Protein AF-A0A945YGR1-F1 (afdb_monomer)

Mean predicted aligned error: 12.38 Å

Radius of gyration: 27.71 Å; Cα contacts (8 Å, |Δi|>4): 71; chains: 1; bounding box: 76×51×54 Å

Sequence (84 aa):
MQNSSVALGAAMLPKTLSAALHGGDHRRSVHIFSKHLQFLDYEAMAKQAAVLGFDGVDLTVRPKGHVEPADATRDLPRAAKALR

Foldseek 3Di:
DDDDDDPPPDDPDPPPPVVVPDDDDPDDAAAAECVVVLVDQLLVSLVVCVVVPHLFYPADDDVSGSHDVVCCVPPVVVSVVSND

Solvent-accessible surface area (backbone atoms only — not comparable to full-atom values): 5472 Å² total; per-residue (Å²): 137,88,82,89,82,85,80,79,74,75,79,79,73,70,88,65,67,67,75,77,70,67,72,72,87,82,76,74,84,48,62,44,59,34,78,86,43,52,91,46,56,52,57,58,34,35,53,47,37,49,76,73,68,32,76,42,66,48,75,44,73,32,88,92,43,73,32,42,66,92,44,38,88,69,45,50,63,53,42,55,58,44,68,106

Nearest PDB structures (foldseek):
  2zds-assembly1_E  TM=7.672E-01  e=1.918E-02  Streptomyces coelicolor

Secondary structure (DSSP, 8-state):
--------------TTGGGGS--S------EEEGGGGTTS-HHHHHHHHHHTT-SEEE--BSTTSSB-GGGHHHHHHHHHHHT-

Structure (mmCIF, N/CA/C/O backbone):
data_AF-A0A945YGR1-F1
#
_entry.id   AF-A0A945YGR1-F1
#
loop_
_atom_site.group_PDB
_atom_site.id
_atom_site.type_symbol
_atom_site.label_atom_id
_atom_site.label_alt_id
_atom_site.label_comp_id
_atom_site.label_asym_id
_atom_site.label_entity_id
_atom_site.label_seq_id
_atom_site.pdbx_PDB_ins_code
_atom_site.Cartn_x
_atom_site.Cartn_y
_atom_site.Cartn_z
_atom_site.occupancy
_atom_site.B_iso_or_equiv
_atom_site.auth_seq_id
_atom_site.auth_comp_id
_atom_site.auth_asym_id
_atom_site.auth_atom_id
_atom_site.pdbx_PDB_model_num
ATOM 1 N N . MET A 1 1 ? 64.162 -41.376 -40.448 1.00 46.69 1 MET A N 1
ATOM 2 C CA . MET A 1 1 ? 63.268 -40.331 -40.996 1.00 46.69 1 MET A CA 1
ATOM 3 C C . MET A 1 1 ? 61.850 -40.773 -40.639 1.00 46.69 1 MET A C 1
ATOM 5 O O . MET A 1 1 ? 61.315 -41.633 -41.312 1.00 46.69 1 MET A O 1
ATOM 9 N N . GLN A 1 2 ? 61.391 -40.607 -39.399 1.00 51.56 2 GLN A N 1
ATOM 10 C CA . GLN A 1 2 ? 60.924 -39.366 -38.768 1.00 51.56 2 GLN A CA 1
ATOM 11 C C . GLN A 1 2 ? 59.726 -38.767 -39.524 1.00 51.56 2 GLN A C 1
ATOM 13 O O . GLN A 1 2 ? 59.895 -38.323 -40.657 1.00 51.56 2 GLN A O 1
ATOM 18 N N . ASN A 1 3 ? 58.559 -38.819 -38.855 1.00 42.97 3 ASN A N 1
ATOM 19 C CA . ASN A 1 3 ? 57.457 -37.835 -38.782 1.00 42.97 3 ASN A CA 1
ATOM 20 C C . ASN A 1 3 ? 56.095 -38.563 -38.837 1.00 42.97 3 ASN A C 1
ATOM 22 O O . ASN A 1 3 ? 55.611 -38.911 -39.904 1.00 42.97 3 ASN A O 1
ATOM 26 N N . SER A 1 4 ? 55.543 -39.026 -37.711 1.00 48.34 4 SER A N 1
ATOM 27 C CA . SER A 1 4 ? 54.765 -38.248 -36.724 1.00 48.34 4 SER A CA 1
ATOM 28 C C . SER A 1 4 ? 53.561 -37.529 -37.326 1.00 48.34 4 SER A C 1
ATOM 30 O O . SER A 1 4 ? 53.740 -36.538 -38.027 1.00 48.34 4 SER A O 1
ATOM 32 N N . SER A 1 5 ? 52.353 -37.965 -36.956 1.00 49.50 5 SER A N 1
ATOM 33 C CA . SER A 1 5 ? 51.240 -37.085 -36.558 1.00 49.50 5 SER A CA 1
ATOM 34 C C . SER A 1 5 ? 50.052 -37.918 -36.077 1.00 49.50 5 SER A C 1
ATOM 36 O O . SER A 1 5 ? 49.224 -38.377 -36.857 1.00 49.50 5 SER A O 1
ATOM 38 N N . VAL A 1 6 ? 49.980 -38.115 -34.760 1.00 49.28 6 VAL A N 1
ATOM 39 C CA . VAL A 1 6 ? 48.737 -38.469 -34.069 1.00 49.28 6 VAL A CA 1
ATOM 40 C C . VAL A 1 6 ? 47.902 -37.193 -34.033 1.00 49.28 6 VAL A C 1
ATOM 42 O O . VAL A 1 6 ? 48.229 -36.258 -33.303 1.00 49.28 6 VAL A O 1
ATOM 45 N N . ALA A 1 7 ? 46.853 -37.121 -34.850 1.00 48.53 7 ALA A N 1
ATOM 46 C CA . ALA A 1 7 ? 45.866 -36.057 -34.749 1.00 48.53 7 ALA A CA 1
ATOM 47 C C . ALA A 1 7 ? 44.971 -36.348 -33.537 1.00 48.53 7 ALA A C 1
ATOM 49 O O . ALA A 1 7 ? 44.019 -37.123 -33.607 1.00 48.53 7 ALA A O 1
ATOM 50 N N . LEU A 1 8 ? 45.329 -35.745 -32.404 1.00 48.59 8 LEU A N 1
ATOM 51 C CA . LEU A 1 8 ? 44.516 -35.671 -31.198 1.00 48.59 8 LEU A CA 1
ATOM 52 C C . LEU A 1 8 ? 43.288 -34.800 -31.515 1.00 48.59 8 LEU A C 1
ATOM 54 O O . LEU A 1 8 ? 43.305 -33.584 -31.335 1.00 48.59 8 LEU A O 1
ATOM 58 N N . GLY A 1 9 ? 42.250 -35.414 -32.084 1.00 46.50 9 GLY A N 1
ATOM 59 C CA . GLY A 1 9 ? 40.967 -34.769 -32.338 1.00 46.50 9 GLY A CA 1
ATOM 60 C C . GLY A 1 9 ? 40.365 -34.324 -31.012 1.00 46.50 9 GLY A C 1
ATOM 61 O O . GLY A 1 9 ? 39.941 -35.154 -30.212 1.00 46.50 9 GLY A O 1
ATOM 62 N N . ALA A 1 10 ? 40.395 -33.014 -30.772 1.00 54.41 10 ALA A N 1
ATOM 63 C CA . ALA A 1 10 ? 39.855 -32.368 -29.591 1.00 54.41 10 ALA A CA 1
ATOM 64 C C . ALA A 1 10 ? 38.432 -32.871 -29.321 1.00 54.41 10 ALA A C 1
ATOM 66 O O . ALA A 1 10 ? 37.518 -32.637 -30.114 1.00 54.41 10 ALA A O 1
ATOM 67 N N . ALA A 1 11 ? 38.255 -33.570 -28.199 1.00 56.50 11 ALA A N 1
ATOM 68 C CA . ALA A 1 11 ? 36.943 -33.900 -27.679 1.00 56.50 11 ALA A CA 1
ATOM 69 C C . ALA A 1 11 ? 36.161 -32.589 -27.532 1.00 56.50 11 ALA A C 1
ATOM 71 O O . ALA A 1 11 ? 36.489 -31.746 -26.695 1.00 56.50 11 ALA A O 1
ATOM 72 N N . MET A 1 12 ? 35.159 -32.393 -28.390 1.00 59.88 12 MET A N 1
ATOM 73 C CA . MET A 1 12 ? 34.199 -31.310 -28.248 1.00 59.88 12 MET A CA 1
ATOM 74 C C . MET A 1 12 ? 33.440 -31.542 -26.947 1.00 59.88 12 MET A C 1
ATOM 76 O O . MET A 1 12 ? 32.483 -32.313 -26.905 1.00 59.88 12 MET A O 1
ATOM 80 N N . LEU A 1 13 ? 33.887 -30.896 -25.871 1.00 60.09 13 LEU A N 1
ATOM 81 C CA . LEU A 1 13 ? 33.105 -30.813 -24.651 1.00 60.09 13 LEU A CA 1
ATOM 82 C C . LEU A 1 13 ? 31.776 -30.137 -25.011 1.00 60.09 13 LEU A C 1
ATOM 84 O O . LEU A 1 13 ? 31.786 -29.001 -25.499 1.00 60.09 13 LEU A O 1
ATOM 88 N N . PRO A 1 14 ? 30.631 -30.806 -24.810 1.00 55.41 14 PRO A N 1
ATOM 89 C CA . PRO A 1 14 ? 29.353 -30.176 -25.050 1.00 55.41 14 PRO A CA 1
ATOM 90 C C . PRO A 1 14 ? 29.239 -28.975 -24.105 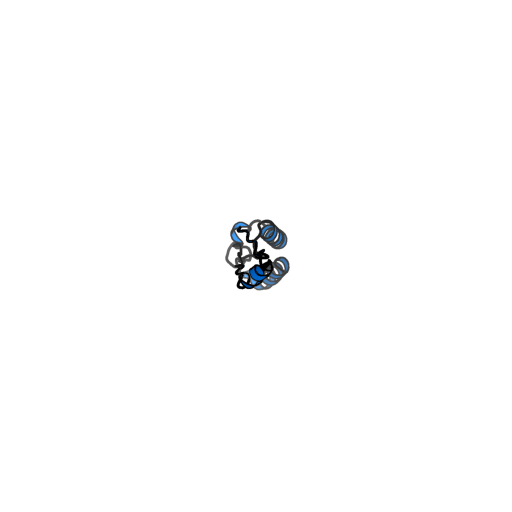1.00 55.41 14 PRO A C 1
ATOM 92 O O . PRO A 1 14 ? 29.358 -29.094 -22.885 1.00 55.41 14 PRO A O 1
ATOM 95 N N . LYS A 1 15 ? 28.989 -27.794 -24.679 1.00 54.06 15 LYS A N 1
ATOM 96 C CA . LYS A 1 15 ? 28.741 -26.511 -23.989 1.00 54.06 15 LYS A CA 1
ATOM 97 C C . LYS A 1 15 ? 27.520 -26.537 -23.046 1.00 54.06 15 LYS A C 1
ATOM 99 O O . LYS A 1 15 ? 27.103 -25.499 -22.545 1.00 54.06 15 LYS A O 1
ATOM 104 N N . THR A 1 16 ? 26.925 -27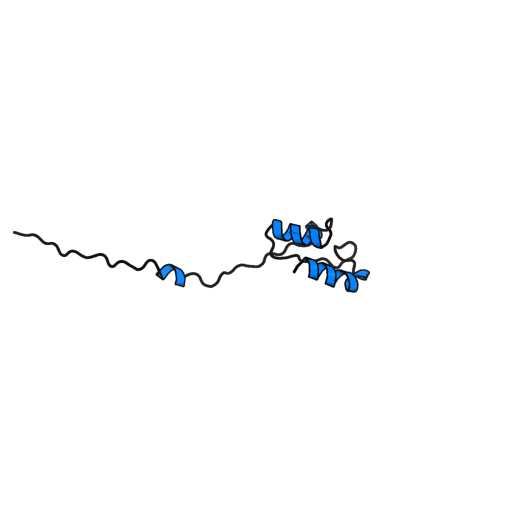.703 -22.820 1.00 55.72 16 THR A N 1
ATOM 105 C CA . THR A 1 16 ? 25.669 -27.906 -22.099 1.00 55.72 16 THR A CA 1
ATOM 106 C C . THR A 1 16 ? 25.855 -28.213 -20.614 1.00 55.72 16 THR A C 1
ATOM 108 O O . THR A 1 16 ? 24.876 -28.173 -19.877 1.00 55.72 16 THR A O 1
ATOM 111 N N . LEU A 1 17 ? 27.082 -28.440 -20.124 1.00 52.53 17 LEU A N 1
ATOM 112 C CA . LEU A 1 17 ? 27.295 -28.750 -18.701 1.00 52.53 17 LEU A CA 1
ATOM 113 C C . LEU A 1 17 ? 27.183 -27.526 -17.766 1.00 52.53 17 LEU A C 1
ATOM 115 O O . LEU A 1 17 ? 27.107 -27.683 -16.552 1.00 52.53 17 LEU A O 1
ATOM 119 N N . SER A 1 18 ? 27.114 -26.299 -18.294 1.00 52.38 18 SER A N 1
ATOM 120 C CA . SER A 1 18 ? 26.948 -25.102 -17.451 1.00 52.38 18 SER A CA 1
ATOM 121 C C . SER A 1 18 ? 25.526 -24.952 -16.882 1.00 52.38 18 SER A C 1
ATOM 123 O O . 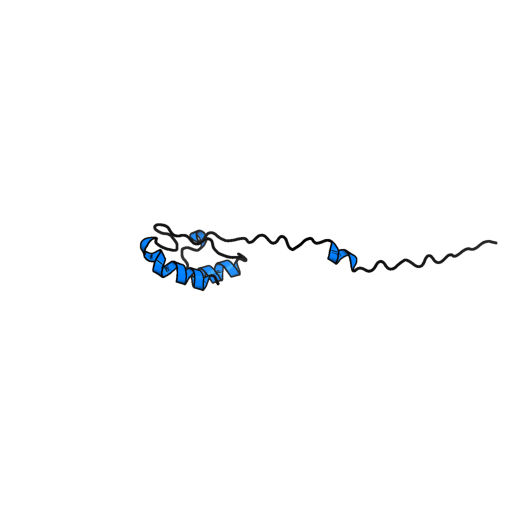SER A 1 18 ? 25.349 -24.310 -15.849 1.00 52.38 18 SER A O 1
ATOM 125 N N . ALA A 1 19 ? 24.520 -25.591 -17.493 1.00 52.09 19 ALA A N 1
ATOM 126 C CA . ALA A 1 19 ? 23.125 -25.503 -17.049 1.00 52.09 19 ALA A CA 1
ATOM 127 C C . ALA A 1 19 ? 22.834 -26.271 -15.743 1.00 52.09 19 ALA A C 1
ATOM 129 O O . ALA A 1 19 ? 21.809 -26.031 -15.116 1.00 52.09 19 ALA A O 1
ATOM 130 N N . ALA A 1 20 ? 23.731 -27.161 -15.308 1.00 54.25 20 ALA A N 1
ATOM 131 C CA . ALA A 1 20 ? 23.561 -27.945 -14.082 1.00 54.25 20 ALA A CA 1
ATOM 132 C C . ALA A 1 20 ? 24.162 -27.280 -12.824 1.00 54.25 20 ALA A C 1
ATOM 134 O O . ALA A 1 20 ? 24.062 -27.842 -11.738 1.00 54.25 20 ALA A O 1
ATOM 135 N N . LEU A 1 21 ? 24.806 -26.111 -12.957 1.00 55.03 21 LEU A N 1
ATOM 136 C CA . LEU A 1 21 ? 25.593 -25.490 -11.879 1.00 55.03 21 LEU A CA 1
ATOM 137 C C . LEU A 1 21 ? 24.931 -24.283 -11.202 1.00 55.03 21 LEU A C 1
ATOM 139 O O . LEU A 1 21 ? 25.467 -23.788 -10.214 1.00 55.03 21 LEU A O 1
ATOM 143 N N . HIS A 1 22 ? 23.770 -23.827 -11.671 1.00 56.50 22 HIS A N 1
ATOM 144 C CA . HIS A 1 22 ? 22.996 -22.824 -10.940 1.00 56.50 22 HIS A CA 1
ATOM 145 C C . HIS A 1 22 ? 21.909 -23.526 -10.130 1.00 56.50 22 HIS A C 1
ATOM 147 O O . HIS A 1 22 ? 20.811 -23.792 -10.618 1.00 56.50 22 HIS A O 1
ATOM 153 N N . GLY A 1 23 ? 22.259 -23.847 -8.879 1.00 54.16 23 GLY A N 1
ATOM 154 C CA . GLY A 1 23 ? 21.283 -24.082 -7.817 1.00 54.16 23 GLY A CA 1
ATOM 155 C C . GLY A 1 23 ? 20.240 -22.963 -7.830 1.00 54.16 23 GLY A C 1
ATOM 156 O O . GLY A 1 23 ? 20.578 -21.827 -8.159 1.00 54.16 23 GLY A O 1
ATOM 157 N N . GLY A 1 24 ? 18.981 -23.338 -7.585 1.00 63.81 24 GLY A N 1
ATOM 158 C CA . GLY A 1 24 ? 17.784 -22.560 -7.916 1.00 63.81 24 GLY A CA 1
ATOM 159 C C . GLY A 1 24 ? 17.891 -21.056 -7.673 1.00 63.81 24 GLY A C 1
ATOM 160 O O . GLY A 1 24 ? 18.526 -20.625 -6.717 1.00 63.81 24 GLY A O 1
ATOM 161 N N . ASP A 1 25 ? 17.244 -20.279 -8.545 1.00 65.06 25 ASP A N 1
ATOM 162 C CA . ASP A 1 25 ? 17.183 -18.818 -8.486 1.00 65.06 25 ASP A CA 1
ATOM 163 C C . ASP A 1 25 ? 16.902 -18.337 -7.052 1.00 65.06 25 ASP A C 1
ATOM 165 O O . ASP A 1 25 ? 15.772 -18.378 -6.564 1.00 65.06 25 ASP A O 1
ATOM 169 N N . HIS A 1 26 ? 17.952 -17.909 -6.345 1.00 75.81 26 HIS A N 1
ATOM 170 C CA . HIS A 1 26 ? 17.868 -17.381 -4.985 1.00 75.81 26 HIS A CA 1
ATOM 171 C C . HIS A 1 26 ? 17.374 -15.926 -5.009 1.00 75.81 26 HIS A C 1
ATOM 173 O O . HIS A 1 26 ? 17.923 -15.051 -4.327 1.00 75.81 26 HIS A O 1
ATOM 179 N N . ARG A 1 27 ? 16.340 -15.647 -5.814 1.00 87.00 27 ARG A N 1
ATOM 180 C CA . ARG A 1 27 ? 15.696 -14.340 -5.898 1.00 87.00 27 ARG A CA 1
ATOM 181 C C . ARG A 1 27 ? 14.966 -14.073 -4.591 1.00 87.00 27 ARG A C 1
ATOM 183 O O . ARG A 1 27 ? 13.899 -14.618 -4.319 1.00 87.00 27 ARG A O 1
ATOM 190 N N . ARG A 1 28 ? 15.570 -13.237 -3.751 1.00 92.81 28 ARG A N 1
ATOM 191 C CA . ARG A 1 28 ? 14.925 -12.716 -2.542 1.00 92.81 28 ARG A CA 1
ATOM 192 C C . ARG A 1 28 ? 13.863 -11.709 -2.962 1.00 92.81 28 ARG A C 1
ATOM 194 O O . ARG A 1 28 ? 14.171 -10.827 -3.760 1.00 92.81 28 ARG A O 1
ATOM 201 N N . SER A 1 29 ? 12.655 -11.831 -2.415 1.00 94.94 29 SER A N 1
ATOM 202 C CA . SER A 1 29 ? 11.628 -10.820 -2.639 1.00 94.94 29 SER A CA 1
ATOM 203 C C . SER A 1 29 ? 11.987 -9.543 -1.884 1.00 94.94 29 SER A C 1
ATOM 205 O O . SER A 1 29 ? 12.387 -9.580 -0.716 1.00 94.94 29 SER A O 1
ATOM 207 N N . VAL A 1 30 ? 11.879 -8.403 -2.556 1.00 97.00 30 VAL A N 1
ATOM 208 C CA . VAL A 1 30 ? 12.155 -7.090 -1.972 1.00 97.00 30 VAL A CA 1
ATOM 209 C C . VAL A 1 30 ? 10.868 -6.283 -1.970 1.00 97.00 30 VAL A C 1
ATOM 211 O O . VAL A 1 30 ? 10.300 -5.990 -3.017 1.00 97.00 30 VAL A O 1
ATOM 214 N N . HIS A 1 31 ? 10.416 -5.904 -0.778 1.00 97.81 31 HIS A N 1
ATOM 215 C CA . HIS A 1 31 ? 9.173 -5.167 -0.577 1.00 97.81 31 HIS A CA 1
ATOM 216 C C . HIS A 1 31 ? 9.483 -3.757 -0.069 1.00 97.81 31 HIS A C 1
ATOM 218 O O . HIS A 1 31 ? 10.371 -3.577 0.766 1.00 97.81 31 HIS A O 1
ATOM 224 N N . ILE A 1 32 ? 8.747 -2.756 -0.554 1.00 98.00 32 ILE A N 1
ATOM 225 C CA . ILE A 1 32 ? 8.883 -1.370 -0.092 1.00 98.00 32 ILE A CA 1
ATOM 226 C C . ILE A 1 32 ? 7.917 -1.081 1.057 1.00 98.00 32 ILE A C 1
ATOM 228 O O . ILE A 1 32 ? 6.754 -1.470 1.027 1.00 98.00 32 ILE A O 1
ATOM 232 N N . PHE A 1 33 ? 8.372 -0.336 2.061 1.00 98.00 33 PHE A N 1
ATOM 233 C CA . PHE A 1 33 ? 7.505 0.138 3.134 1.00 98.00 33 PHE A CA 1
ATOM 234 C C . PHE A 1 33 ? 6.575 1.260 2.655 1.00 98.00 33 PHE A C 1
ATOM 236 O O . PHE A 1 33 ? 7.041 2.299 2.173 1.00 98.00 33 PHE A O 1
ATOM 243 N N . SER A 1 34 ? 5.260 1.103 2.843 1.00 97.75 34 SER A N 1
ATOM 244 C CA . SER A 1 34 ? 4.252 1.993 2.244 1.00 97.75 34 SER A CA 1
ATOM 245 C C . SER A 1 34 ? 4.341 3.451 2.695 1.00 97.75 34 SER A C 1
ATOM 247 O O . SER A 1 34 ? 3.836 4.334 2.006 1.00 97.75 34 SER A O 1
ATOM 249 N N . LYS A 1 35 ? 5.031 3.738 3.811 1.00 97.19 35 LYS A N 1
ATOM 250 C CA . LYS A 1 35 ? 5.299 5.107 4.288 1.00 97.19 35 LYS A CA 1
ATOM 251 C C . LYS A 1 35 ? 5.951 5.982 3.211 1.00 97.19 35 LYS A C 1
ATOM 253 O O . LYS A 1 35 ? 5.645 7.167 3.134 1.00 97.19 35 LYS A O 1
ATOM 258 N N . HIS A 1 36 ? 6.831 5.417 2.384 1.00 97.50 36 HIS A N 1
ATOM 259 C CA . HIS A 1 36 ? 7.519 6.164 1.325 1.00 97.50 36 HIS A CA 1
ATOM 260 C C . HIS A 1 36 ? 6.597 6.559 0.164 1.00 97.50 36 HIS A C 1
ATOM 262 O O . HIS A 1 36 ? 6.950 7.433 -0.619 1.00 97.50 36 HIS A O 1
ATOM 268 N N . LEU A 1 37 ? 5.418 5.940 0.079 1.00 97.50 37 LEU A N 1
ATOM 269 C CA . LEU A 1 37 ? 4.410 6.145 -0.960 1.00 97.50 37 LEU A CA 1
ATOM 270 C C . LEU A 1 37 ? 3.060 6.583 -0.365 1.00 97.50 37 LEU A C 1
ATOM 272 O O . LEU A 1 37 ? 2.040 6.520 -1.038 1.00 97.50 37 LEU A O 1
ATOM 276 N N . GLN A 1 38 ? 3.025 7.013 0.902 1.00 96.31 38 GLN A N 1
ATOM 277 C CA . GLN A 1 38 ? 1.780 7.215 1.661 1.00 96.31 38 GLN A CA 1
ATOM 278 C C . GLN A 1 38 ? 0.909 8.379 1.153 1.00 96.31 38 GLN A C 1
ATOM 280 O O . GLN A 1 38 ? -0.222 8.541 1.591 1.00 96.31 38 GLN A O 1
ATOM 285 N N . PHE A 1 39 ? 1.446 9.209 0.257 1.00 96.75 39 PHE A N 1
ATOM 286 C CA . PHE A 1 39 ? 0.718 10.287 -0.416 1.00 96.75 39 PHE A CA 1
ATOM 287 C C . PHE A 1 39 ? -0.071 9.805 -1.645 1.00 96.75 39 PHE A C 1
ATOM 289 O O . PHE A 1 39 ? -0.829 10.582 -2.219 1.00 96.75 39 PHE A O 1
ATOM 296 N N . LEU A 1 40 ? 0.136 8.557 -2.073 1.00 98.00 40 LEU A N 1
ATOM 297 C CA . LEU A 1 40 ? -0.594 7.913 -3.160 1.00 98.00 40 LEU A CA 1
ATOM 298 C C . LEU A 1 40 ? -1.779 7.122 -2.602 1.00 98.00 40 LEU A C 1
ATOM 300 O O . LEU A 1 40 ? -1.730 6.659 -1.465 1.00 98.00 40 LEU A O 1
ATOM 304 N N . ASP A 1 41 ? -2.814 6.931 -3.420 1.00 97.94 41 ASP A N 1
ATOM 305 C CA . ASP A 1 41 ? -3.847 5.931 -3.139 1.00 97.94 41 ASP A CA 1
ATOM 306 C C . ASP A 1 41 ? -3.327 4.499 -3.383 1.00 97.94 41 ASP A C 1
ATOM 308 O O . ASP A 1 41 ? -2.209 4.298 -3.863 1.00 97.94 41 ASP A O 1
ATOM 312 N N . TYR A 1 42 ? -4.138 3.488 -3.056 1.00 97.94 42 TYR A N 1
ATOM 313 C CA . TYR A 1 42 ? -3.731 2.082 -3.143 1.00 97.94 42 TYR A CA 1
ATOM 314 C C . TYR A 1 42 ? -3.309 1.647 -4.556 1.00 97.94 42 TYR A C 1
ATOM 316 O O . TYR A 1 42 ? -2.328 0.917 -4.696 1.00 97.94 42 TYR A O 1
ATOM 324 N N . GLU A 1 43 ? -4.021 2.102 -5.590 1.00 98.12 43 GLU A N 1
ATOM 325 C CA . GLU A 1 43 ? -3.769 1.723 -6.986 1.00 98.12 43 GLU A CA 1
ATOM 326 C C . GLU A 1 43 ? -2.492 2.396 -7.501 1.00 98.12 43 GLU A C 1
ATOM 328 O O . GLU A 1 43 ? -1.611 1.755 -8.080 1.00 98.12 43 GLU A O 1
ATOM 333 N N . ALA A 1 44 ? -2.346 3.696 -7.237 1.00 98.38 44 ALA A N 1
ATOM 334 C CA . ALA A 1 44 ? -1.159 4.453 -7.60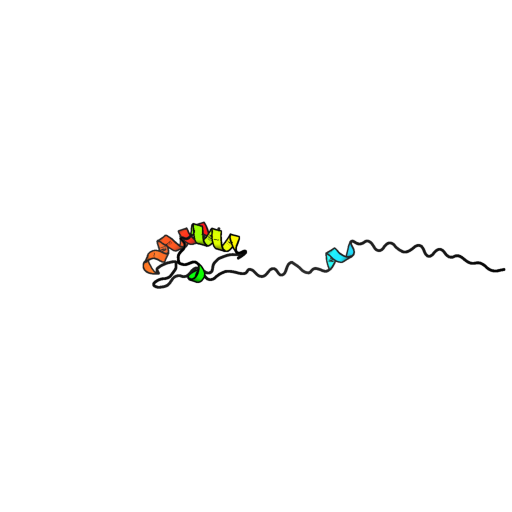0 1.00 98.38 44 ALA A CA 1
ATOM 335 C C . ALA A 1 44 ? 0.081 3.960 -6.837 1.00 98.38 44 ALA A C 1
ATOM 337 O O . ALA A 1 44 ? 1.154 3.844 -7.430 1.00 98.38 44 ALA A O 1
ATOM 338 N N . MET A 1 45 ? -0.056 3.612 -5.555 1.00 98.38 45 MET A N 1
ATOM 339 C CA . MET A 1 45 ? 1.010 3.007 -4.756 1.00 98.38 45 MET A CA 1
ATOM 340 C C . MET A 1 45 ? 1.447 1.659 -5.335 1.00 98.38 45 MET A C 1
ATOM 342 O O . MET A 1 45 ? 2.647 1.448 -5.505 1.00 98.38 45 MET A O 1
ATOM 346 N N . ALA A 1 46 ? 0.508 0.758 -5.644 1.00 98.12 46 ALA A N 1
ATOM 347 C CA . ALA A 1 46 ? 0.820 -0.558 -6.200 1.00 98.12 46 ALA A CA 1
ATOM 348 C C . ALA A 1 46 ? 1.526 -0.439 -7.558 1.00 98.12 46 ALA A C 1
ATOM 350 O O . ALA A 1 46 ? 2.595 -1.020 -7.765 1.00 98.12 46 ALA A O 1
ATOM 351 N N . LYS A 1 47 ? 0.993 0.408 -8.447 1.00 98.31 47 LYS A N 1
ATOM 352 C CA . LYS A 1 47 ? 1.609 0.708 -9.742 1.00 98.31 47 LYS A CA 1
ATOM 353 C C . LYS A 1 47 ? 3.022 1.263 -9.579 1.00 98.31 47 LYS A C 1
ATOM 355 O O . LYS A 1 47 ? 3.934 0.827 -10.278 1.00 98.31 47 LYS A O 1
ATOM 360 N N . GLN A 1 48 ? 3.217 2.213 -8.666 1.00 98.38 48 GLN A N 1
ATOM 361 C CA . GLN A 1 48 ? 4.523 2.833 -8.477 1.00 98.38 48 GLN A CA 1
ATOM 362 C C . GLN A 1 48 ? 5.535 1.867 -7.853 1.00 98.38 48 GLN A C 1
ATOM 364 O O . GLN A 1 48 ? 6.690 1.861 -8.271 1.00 98.38 48 GLN A O 1
ATOM 369 N N . ALA A 1 49 ? 5.118 1.013 -6.913 1.00 98.12 49 ALA A N 1
ATOM 370 C CA . ALA A 1 49 ? 5.971 -0.036 -6.359 1.00 98.12 49 ALA A CA 1
ATOM 371 C C . ALA A 1 49 ? 6.468 -0.998 -7.455 1.00 98.12 49 ALA A C 1
ATOM 373 O O . ALA A 1 49 ? 7.664 -1.282 -7.512 1.00 98.12 49 ALA A O 1
ATOM 374 N N . ALA A 1 50 ? 5.584 -1.406 -8.372 1.00 97.56 50 ALA A N 1
ATOM 375 C CA . ALA A 1 50 ? 5.940 -2.253 -9.510 1.00 97.56 50 ALA A CA 1
ATOM 376 C C . ALA A 1 50 ? 6.894 -1.553 -10.497 1.00 97.56 50 ALA A C 1
ATOM 378 O O . ALA A 1 50 ? 7.888 -2.142 -10.915 1.00 97.56 50 ALA A O 1
ATOM 379 N N . VAL A 1 51 ? 6.645 -0.278 -10.832 1.00 98.00 51 VAL A N 1
ATOM 380 C CA . VAL A 1 51 ? 7.534 0.528 -11.700 1.00 98.00 51 VAL A CA 1
ATOM 381 C C . VAL A 1 51 ? 8.938 0.668 -11.104 1.00 98.00 51 VAL A C 1
ATOM 383 O O . VAL A 1 51 ? 9.922 0.662 -11.839 1.00 98.00 51 VAL A O 1
ATOM 386 N N . LEU A 1 52 ? 9.040 0.776 -9.778 1.00 97.56 52 LEU A N 1
ATOM 387 C CA . LEU A 1 52 ? 10.312 0.853 -9.058 1.00 97.56 52 LEU A CA 1
ATOM 388 C C . LEU A 1 52 ? 11.020 -0.509 -8.917 1.00 97.56 52 LEU A C 1
ATOM 390 O O . LEU A 1 52 ? 12.149 -0.549 -8.431 1.00 97.56 52 LEU A O 1
ATOM 394 N N . GLY A 1 53 ? 10.389 -1.607 -9.345 1.00 96.94 53 GLY A N 1
ATOM 395 C CA . GLY A 1 53 ? 10.962 -2.953 -9.313 1.00 96.94 53 GLY A CA 1
ATOM 396 C C . GLY A 1 53 ? 10.828 -3.679 -7.972 1.00 96.94 53 GLY A C 1
ATOM 397 O O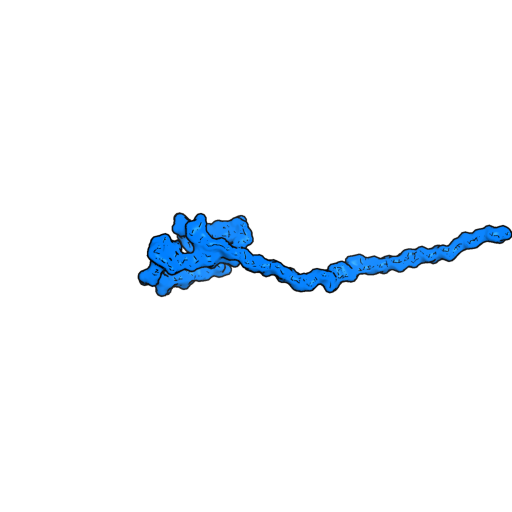 . GLY A 1 53 ? 11.568 -4.631 -7.734 1.00 96.94 53 GLY A O 1
ATOM 398 N N . PHE A 1 54 ? 9.918 -3.247 -7.093 1.00 97.75 54 PHE A N 1
ATOM 399 C CA . PHE A 1 54 ? 9.611 -3.975 -5.859 1.00 97.75 54 PHE A CA 1
ATOM 400 C C . PHE A 1 54 ? 8.622 -5.113 -6.120 1.00 97.75 54 PHE A C 1
ATOM 402 O O . PHE A 1 54 ? 7.684 -4.974 -6.901 1.00 97.75 54 PHE A O 1
ATOM 409 N N . A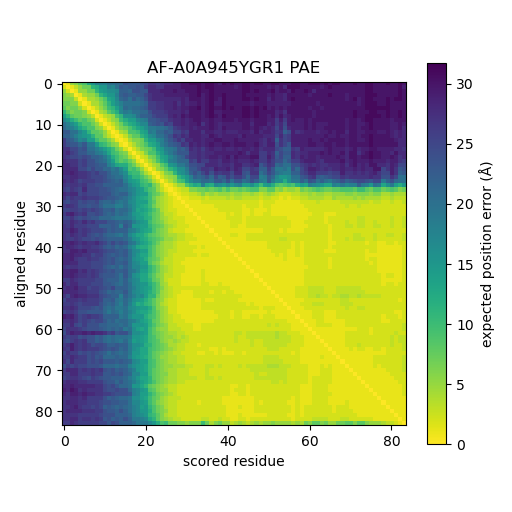SP A 1 55 ? 8.795 -6.217 -5.397 1.00 96.69 55 ASP A N 1
ATOM 410 C CA . ASP A 1 55 ? 7.921 -7.394 -5.458 1.00 96.69 55 ASP A CA 1
ATOM 411 C C . ASP A 1 55 ? 6.608 -7.206 -4.686 1.00 96.69 55 ASP A C 1
ATOM 413 O O . ASP A 1 55 ? 5.690 -8.016 -4.791 1.00 96.69 55 ASP A O 1
ATOM 417 N N . GLY A 1 56 ? 6.512 -6.151 -3.879 1.00 96.56 56 GLY A N 1
ATOM 418 C CA . GLY A 1 56 ? 5.298 -5.812 -3.157 1.00 96.56 56 GLY A CA 1
ATOM 419 C C . GLY A 1 56 ? 5.500 -4.673 -2.171 1.00 96.56 56 GLY A C 1
ATOM 420 O O . GLY A 1 56 ? 6.528 -3.992 -2.157 1.00 96.56 56 GLY A O 1
ATOM 421 N N . VAL A 1 57 ? 4.495 -4.482 -1.322 1.00 98.00 57 VAL A N 1
ATOM 422 C 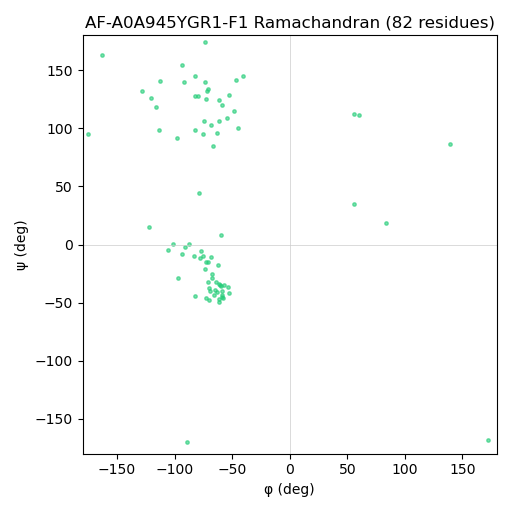CA . VAL A 1 57 ? 4.450 -3.381 -0.362 1.00 98.00 57 VAL A CA 1
ATOM 423 C C . VAL A 1 57 ? 4.177 -3.912 1.039 1.00 98.00 57 VAL A C 1
ATOM 425 O O . VAL A 1 57 ? 3.238 -4.676 1.246 1.00 98.00 57 VAL A O 1
ATOM 428 N N . ASP A 1 58 ? 4.972 -3.460 2.004 1.00 97.69 58 ASP A N 1
ATOM 429 C CA . ASP A 1 58 ? 4.669 -3.578 3.428 1.00 97.69 58 ASP A CA 1
ATOM 430 C C . ASP A 1 58 ? 3.720 -2.434 3.826 1.00 97.69 58 ASP A C 1
ATOM 432 O O . ASP A 1 58 ? 4.121 -1.270 3.959 1.00 97.69 58 ASP A O 1
ATOM 436 N N . LEU A 1 59 ? 2.425 -2.756 3.892 1.00 98.00 59 LEU A N 1
ATOM 437 C CA . LEU A 1 59 ? 1.335 -1.802 4.077 1.00 98.00 59 LEU A CA 1
ATOM 438 C C . LEU A 1 59 ? 1.139 -1.444 5.554 1.00 98.00 59 LEU A C 1
ATOM 440 O O . LEU A 1 59 ? 0.915 -2.295 6.409 1.00 98.00 59 LEU A O 1
ATOM 444 N N . THR A 1 60 ? 1.129 -0.147 5.847 1.00 97.81 60 THR A N 1
ATOM 445 C CA . THR A 1 60 ? 0.939 0.356 7.212 1.00 97.81 60 THR A CA 1
ATOM 446 C C . THR A 1 60 ? -0.524 0.374 7.658 1.00 97.81 60 THR A C 1
ATOM 448 O O . THR A 1 60 ? -1.353 1.026 7.027 1.00 97.81 60 THR A O 1
ATOM 451 N N . VAL A 1 61 ? -0.798 -0.237 8.818 1.00 97.62 61 VAL A N 1
ATOM 452 C CA . VAL A 1 61 ? -2.019 -0.030 9.620 1.00 97.62 61 VAL A CA 1
ATOM 453 C C . VAL A 1 61 ? -1.628 0.649 10.929 1.00 97.62 61 VAL A C 1
ATOM 455 O O . VAL A 1 61 ? -1.121 0.007 11.848 1.00 97.62 61 VAL A O 1
ATOM 458 N N . ARG A 1 62 ? -1.785 1.969 11.002 1.00 97.19 62 ARG A N 1
ATOM 459 C CA . ARG A 1 62 ? -1.445 2.775 12.188 1.00 97.19 62 ARG A CA 1
ATOM 460 C C . ARG A 1 62 ? -2.112 4.149 12.100 1.00 97.19 62 ARG A C 1
ATOM 462 O O . ARG A 1 62 ? -2.450 4.550 10.987 1.00 97.19 62 ARG A O 1
ATOM 469 N N . PRO A 1 63 ? -2.218 4.907 13.207 1.00 97.56 63 PRO A N 1
ATOM 470 C CA . PRO A 1 63 ? -2.657 6.297 13.146 1.00 97.56 63 PRO A CA 1
ATOM 471 C C . PRO A 1 63 ? -1.827 7.096 12.141 1.00 97.56 63 PRO A C 1
ATOM 473 O O . PRO A 1 63 ? -0.591 7.073 12.195 1.00 97.56 63 PRO A O 1
ATOM 476 N N . LYS A 1 64 ? -2.499 7.795 11.225 1.00 95.00 64 LYS A N 1
ATOM 477 C CA . LYS A 1 64 ? -1.892 8.529 10.106 1.00 95.00 64 LYS A CA 1
ATOM 478 C C . LYS A 1 64 ? -1.014 7.633 9.225 1.00 95.00 64 LYS A C 1
ATOM 480 O O . LYS A 1 64 ? 0.060 8.052 8.786 1.00 95.00 64 LYS A O 1
ATOM 485 N N . GLY A 1 65 ? -1.402 6.373 9.054 1.00 95.94 65 GLY A N 1
ATOM 486 C CA . GLY A 1 65 ? -0.797 5.416 8.130 1.00 95.94 65 GLY A CA 1
ATOM 487 C C . GLY A 1 65 ? -1.450 5.463 6.750 1.00 95.94 65 GLY A C 1
ATOM 488 O O . GLY A 1 65 ? -2.237 6.356 6.452 1.00 95.94 65 GLY A O 1
ATOM 489 N N . HIS A 1 66 ? -1.112 4.490 5.907 1.00 97.06 66 HIS A N 1
ATOM 490 C CA . HIS A 1 66 ? -1.811 4.275 4.638 1.00 97.06 66 HIS A CA 1
ATOM 491 C C . HIS A 1 66 ? -3.220 3.706 4.887 1.00 97.06 66 HIS A C 1
ATOM 493 O O . HIS A 1 66 ? -4.155 4.030 4.166 1.00 97.06 66 HIS A O 1
ATOM 499 N N . VAL A 1 67 ? -3.372 2.904 5.947 1.00 98.00 67 VAL A N 1
ATOM 500 C CA . VAL A 1 67 ? -4.660 2.456 6.481 1.00 98.00 67 VAL A CA 1
ATOM 501 C C . VAL A 1 67 ? -4.789 2.915 7.933 1.00 98.00 67 VAL A C 1
ATOM 503 O O . VAL A 1 67 ? -3.923 2.633 8.769 1.00 98.00 67 VAL A O 1
ATOM 506 N N . GLU A 1 68 ? -5.884 3.607 8.243 1.00 97.62 68 GLU A N 1
ATOM 507 C CA . GLU A 1 68 ? -6.252 3.932 9.622 1.00 97.62 68 GLU A CA 1
ATOM 508 C C . GLU A 1 68 ? -6.772 2.681 10.352 1.00 97.62 68 GLU A C 1
ATOM 510 O O . GLU A 1 68 ? -7.549 1.920 9.768 1.00 97.62 68 GLU A O 1
ATOM 515 N N . PRO A 1 69 ? -6.425 2.451 11.637 1.00 98.38 69 PRO A N 1
ATOM 516 C CA . PRO A 1 69 ? -6.863 1.257 12.364 1.00 98.38 69 PRO A CA 1
ATOM 517 C C . PRO A 1 69 ? -8.387 1.099 12.421 1.00 98.38 69 PRO A C 1
ATOM 519 O O . PRO A 1 69 ? -8.888 -0.020 12.351 1.00 98.38 69 PRO A O 1
ATOM 522 N N . ALA A 1 70 ? -9.123 2.213 12.502 1.00 98.38 70 ALA A N 1
ATOM 523 C CA . ALA A 1 70 ? -10.586 2.218 12.527 1.00 98.38 70 ALA A CA 1
ATOM 524 C C . ALA A 1 70 ? -11.218 1.756 11.199 1.00 98.38 70 ALA A C 1
ATOM 526 O O . ALA A 1 70 ? -12.327 1.228 11.198 1.00 98.38 70 ALA A O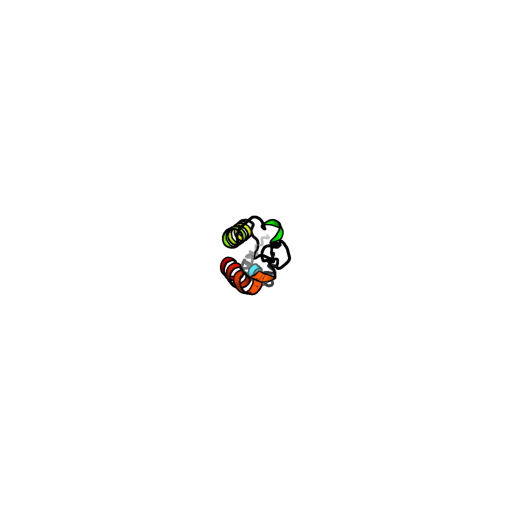 1
ATOM 527 N N . ASP A 1 71 ? -10.503 1.913 10.083 1.00 98.00 71 ASP A N 1
ATOM 528 C CA . ASP A 1 71 ? -10.978 1.588 8.737 1.00 98.00 71 ASP A CA 1
ATOM 529 C C . ASP A 1 71 ? -10.426 0.255 8.210 1.00 98.00 71 ASP A C 1
ATOM 531 O O . ASP A 1 71 ? -10.750 -0.153 7.093 1.00 98.00 71 ASP A O 1
ATOM 535 N N . ALA A 1 72 ? -9.615 -0.457 9.001 1.00 97.88 72 ALA A N 1
ATOM 536 C CA . ALA A 1 72 ? -8.882 -1.643 8.560 1.00 97.88 72 ALA A CA 1
ATOM 537 C C . ALA A 1 72 ? -9.782 -2.709 7.908 1.00 97.88 72 ALA A C 1
ATOM 539 O O . ALA A 1 72 ? -9.437 -3.236 6.852 1.00 97.88 72 ALA A O 1
ATOM 540 N N . THR A 1 73 ? -10.966 -2.973 8.470 1.00 98.31 73 THR A N 1
ATOM 541 C CA . THR A 1 73 ? -11.935 -3.942 7.922 1.00 98.31 73 THR A CA 1
ATOM 542 C C . THR A 1 73 ? -12.407 -3.576 6.512 1.00 98.31 73 THR A C 1
ATOM 544 O O . THR A 1 73 ? -12.636 -4.459 5.687 1.00 98.31 73 THR A O 1
ATOM 547 N N . ARG A 1 74 ? -12.546 -2.278 6.221 1.00 98.12 74 ARG A N 1
ATOM 548 C CA . ARG A 1 74 ? -12.972 -1.761 4.913 1.00 98.12 74 ARG A CA 1
ATOM 549 C C . ARG A 1 74 ? -11.803 -1.693 3.935 1.00 98.12 74 ARG A C 1
ATOM 551 O O . ARG A 1 74 ? -11.948 -2.050 2.767 1.00 98.12 74 ARG A O 1
ATOM 558 N N . ASP A 1 75 ? -10.661 -1.204 4.404 1.00 98.06 75 ASP A N 1
ATOM 559 C CA . ASP A 1 75 ? -9.589 -0.732 3.535 1.00 98.06 75 ASP A CA 1
ATOM 560 C C . ASP A 1 75 ? -8.481 -1.756 3.291 1.00 98.06 75 ASP A C 1
ATOM 562 O O . ASP A 1 75 ? -7.929 -1.777 2.190 1.00 98.06 75 ASP A O 1
ATOM 566 N N . LEU A 1 76 ? -8.214 -2.678 4.223 1.00 97.81 76 LEU A N 1
ATOM 567 C CA . LEU A 1 76 ? -7.253 -3.759 3.978 1.00 97.81 76 LEU A CA 1
ATOM 568 C C . LEU A 1 76 ? -7.637 -4.636 2.776 1.00 97.81 76 LEU A C 1
ATOM 570 O O . LEU A 1 76 ? -6.764 -4.880 1.942 1.00 97.81 76 LEU A O 1
ATOM 574 N N . PRO A 1 77 ? -8.904 -5.074 2.600 1.00 98.25 77 PRO A N 1
ATOM 575 C CA . PRO A 1 77 ? -9.285 -5.840 1.413 1.00 98.25 77 PRO A CA 1
ATOM 576 C C . PRO A 1 77 ? -9.093 -5.062 0.105 1.00 98.25 77 PRO A C 1
ATOM 578 O O . PRO A 1 77 ? -8.741 -5.653 -0.915 1.00 98.25 77 PRO A O 1
ATOM 581 N N . ARG A 1 78 ? -9.301 -3.738 0.125 1.00 98.19 78 ARG A N 1
ATOM 582 C CA . ARG A 1 78 ? -9.115 -2.857 -1.040 1.00 98.19 78 ARG A CA 1
ATOM 583 C C . ARG A 1 78 ? -7.637 -2.717 -1.392 1.00 98.19 78 ARG A C 1
ATOM 585 O O . ARG A 1 78 ? -7.273 -2.927 -2.543 1.00 98.19 78 ARG A O 1
ATOM 592 N N . ALA A 1 79 ? -6.791 -2.444 -0.401 1.00 97.69 79 ALA A N 1
ATOM 593 C CA . ALA A 1 79 ? -5.348 -2.348 -0.593 1.00 97.69 79 ALA A CA 1
ATOM 594 C C . ALA A 1 79 ? -4.742 -3.686 -1.050 1.00 97.69 79 ALA A C 1
ATOM 596 O O . ALA A 1 79 ? -3.927 -3.720 -1.967 1.00 97.69 79 ALA A O 1
ATOM 597 N N . ALA A 1 80 ? -5.197 -4.804 -0.475 1.00 97.50 80 ALA A N 1
ATOM 598 C CA . ALA A 1 80 ? -4.787 -6.141 -0.898 1.00 97.50 80 ALA A CA 1
ATOM 599 C C . ALA A 1 80 ? -5.228 -6.469 -2.333 1.00 97.50 80 ALA A C 1
ATOM 601 O O . ALA A 1 80 ? -4.531 -7.202 -3.026 1.00 97.50 80 ALA A O 1
ATOM 602 N N . LYS A 1 81 ? -6.375 -5.947 -2.789 1.00 98.19 81 LYS A N 1
ATOM 603 C CA . LYS A 1 81 ? -6.818 -6.093 -4.180 1.00 98.19 81 LYS A CA 1
ATOM 604 C C . LYS A 1 81 ? -5.934 -5.298 -5.145 1.00 98.19 81 LYS A C 1
ATOM 606 O O . LYS A 1 81 ? -5.627 -5.830 -6.200 1.00 98.19 81 LYS A O 1
ATOM 611 N N . ALA A 1 82 ? -5.524 -4.085 -4.779 1.00 97.81 82 ALA A N 1
ATOM 612 C CA . ALA A 1 82 ? -4.642 -3.254 -5.603 1.00 97.81 82 ALA A CA 1
ATOM 613 C C . ALA A 1 82 ? -3.219 -3.834 -5.738 1.00 97.81 82 ALA A C 1
ATOM 615 O O . ALA A 1 82 ? -2.549 -3.608 -6.736 1.00 97.81 82 ALA A O 1
ATOM 616 N N . LEU A 1 83 ? -2.748 -4.583 -4.732 1.00 96.00 83 LEU A N 1
ATOM 617 C CA . LEU A 1 83 ? -1.411 -5.194 -4.698 1.00 96.00 83 LEU A CA 1
ATOM 618 C C . LEU A 1 83 ? -1.323 -6.591 -5.347 1.00 96.00 83 LEU A C 1
ATOM 620 O O . LEU A 1 83 ? -0.250 -7.192 -5.309 1.00 96.00 83 LEU A O 1
ATOM 624 N N . ARG A 1 84 ? -2.429 -7.127 -5.877 1.00 88.69 84 ARG A N 1
ATOM 625 C CA . ARG A 1 84 ? -2.489 -8.427 -6.570 1.00 88.69 84 ARG A CA 1
ATOM 626 C C . ARG A 1 84 ? -2.3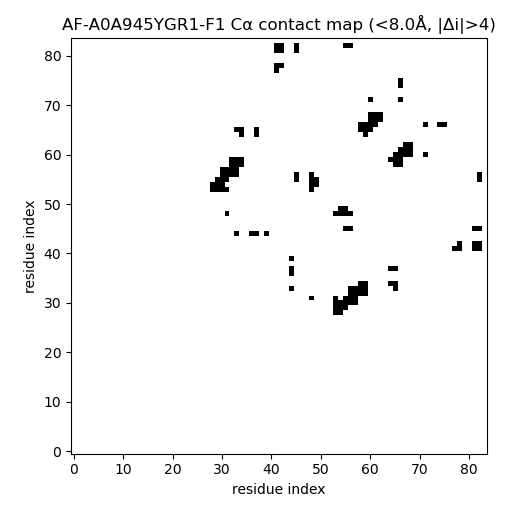70 -8.258 -8.074 1.00 88.69 84 ARG A C 1
ATOM 628 O O . ARG A 1 84 ? -1.731 -9.143 -8.679 1.00 88.69 84 ARG A O 1
#

pLDDT: mean 83.88, std 20.27, range [42.97, 98.38]